Protein AF-A0AAV5AP48-F1 (afdb_monomer_lite)

pLDDT: mean 71.86, std 16.7, range [40.09, 98.5]

Sequence (161 aa):
MSNKSTYKGAPPKYLNDFSKALASEVRILLQEVGKLRDERSALQVEIAELMALKSKHGAGVIPKVVEEPPVIAPPPPEEPAGPSSAKPAWRTVNKKAIAHKKEPKSLPAPAPVPPPVPEVKQMPAWATWKPNPLLQPTPKAPAVPAPLPPPTPRPQGLFGE

Structure (mmCIF, N/CA/C/O backbone):
data_AF-A0AAV5AP48-F1
#
_entry.id   AF-A0AAV5AP48-F1
#
loop_
_atom_site.group_PDB
_atom_site.id
_atom_site.type_symbol
_atom_site.label_atom_id
_atom_site.label_alt_id
_atom_site.label_comp_id
_atom_site.label_asym_id
_atom_site.label_entity_id
_atom_site.label_seq_id
_atom_site.pdbx_PDB_ins_code
_atom_site.Cartn_x
_atom_site.Cartn_y
_atom_site.Cartn_z
_atom_site.occupancy
_atom_site.B_iso_or_equiv
_atom_site.auth_seq_id
_atom_site.auth_comp_id
_atom_site.auth_asym_id
_atom_site.auth_atom_id
_atom_site.pdbx_PDB_model_num
ATOM 1 N N . MET A 1 1 ? -21.873 -24.065 42.182 1.00 40.09 1 MET A N 1
ATOM 2 C CA . MET A 1 1 ? -22.108 -22.606 42.142 1.00 40.09 1 MET A CA 1
ATOM 3 C C . MET A 1 1 ? -21.855 -22.102 40.726 1.00 40.09 1 MET A C 1
ATOM 5 O O . MET A 1 1 ? -20.742 -22.240 40.241 1.00 40.09 1 MET A O 1
ATOM 9 N N . SER A 1 2 ? -22.879 -21.599 40.031 1.00 50.22 2 SER A N 1
ATOM 10 C CA . SER A 1 2 ? -22.757 -21.117 38.647 1.00 50.22 2 SER A CA 1
ATOM 11 C C . SER A 1 2 ? -22.471 -19.614 38.649 1.00 50.22 2 SER A C 1
ATOM 13 O O . SER A 1 2 ? -23.382 -18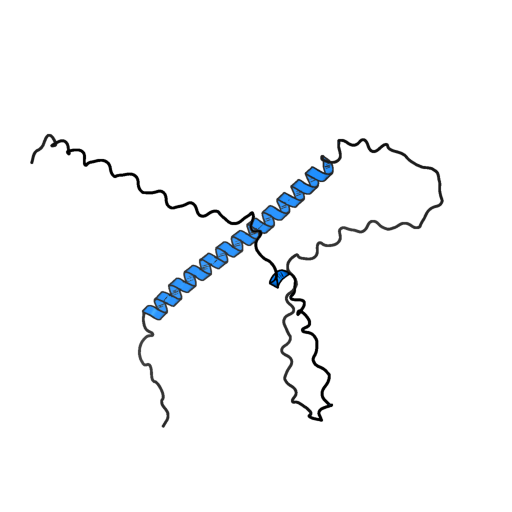.821 38.870 1.00 50.22 2 SER A O 1
ATOM 15 N N . ASN A 1 3 ? -21.222 -19.216 38.394 1.00 51.44 3 ASN A N 1
ATOM 16 C CA . ASN A 1 3 ? -20.845 -17.811 38.206 1.00 51.44 3 ASN A CA 1
ATOM 17 C C . ASN A 1 3 ? -21.335 -17.322 36.838 1.00 51.44 3 ASN A C 1
ATOM 19 O O . ASN A 1 3 ? -20.615 -17.344 35.841 1.00 51.44 3 ASN A O 1
ATOM 23 N N . LYS A 1 4 ? -22.600 -16.903 36.780 1.00 51.97 4 LYS A N 1
ATOM 24 C CA . LYS A 1 4 ? -23.170 -16.244 35.607 1.00 51.97 4 LYS A CA 1
ATOM 25 C C . LYS A 1 4 ? -22.834 -14.759 35.702 1.00 51.97 4 LYS A C 1
ATOM 27 O O . LYS A 1 4 ? -23.585 -13.983 36.289 1.00 51.97 4 LYS A O 1
ATOM 32 N N . SER A 1 5 ? -21.667 -14.388 35.172 1.00 55.03 5 SER A N 1
ATOM 33 C CA . SER A 1 5 ? -21.275 -12.985 35.033 1.00 55.03 5 SER A CA 1
ATOM 34 C C . SER A 1 5 ? -22.300 -12.274 34.151 1.00 55.03 5 SER A C 1
ATOM 36 O O . SER A 1 5 ? -22.338 -12.426 32.931 1.00 55.03 5 SER A O 1
ATOM 38 N N . THR A 1 6 ? -23.205 -11.564 34.814 1.00 58.88 6 THR A N 1
ATOM 39 C CA . THR A 1 6 ? -24.265 -10.770 34.211 1.00 58.88 6 THR A CA 1
ATOM 40 C C . THR A 1 6 ? -23.703 -9.368 34.025 1.00 58.88 6 THR A C 1
ATOM 42 O O . THR A 1 6 ? -23.949 -8.478 34.834 1.00 58.88 6 THR A O 1
ATOM 45 N N . TYR A 1 7 ? -22.905 -9.162 32.975 1.00 59.22 7 TYR A N 1
ATOM 46 C CA . TYR A 1 7 ? -22.537 -7.812 32.547 1.00 59.22 7 TYR A CA 1
ATOM 47 C C . TYR A 1 7 ? -23.779 -7.131 31.948 1.00 59.22 7 TYR A C 1
ATOM 49 O O . TYR A 1 7 ? -24.024 -7.180 30.747 1.00 59.22 7 TYR A O 1
ATOM 57 N N . LYS A 1 8 ? -24.598 -6.511 32.808 1.00 60.62 8 LYS A N 1
ATOM 58 C CA . LYS A 1 8 ? -25.661 -5.561 32.437 1.00 60.62 8 LYS A CA 1
ATOM 59 C C . LYS A 1 8 ? -25.102 -4.135 32.420 1.00 60.62 8 LYS A C 1
ATOM 61 O O . LYS A 1 8 ? -25.493 -3.290 33.215 1.00 60.62 8 LYS A O 1
ATOM 66 N N . GLY A 1 9 ? -24.158 -3.872 31.527 1.00 68.19 9 GLY A N 1
ATOM 67 C CA . GLY A 1 9 ? -23.618 -2.534 31.309 1.00 68.19 9 GLY A CA 1
ATOM 68 C C . GLY A 1 9 ? -23.159 -2.402 29.869 1.00 68.19 9 GLY A C 1
ATOM 69 O O . GLY A 1 9 ? -22.608 -3.355 29.320 1.00 68.19 9 GLY A O 1
ATOM 70 N N . ALA A 1 10 ? -23.423 -1.250 29.248 1.00 72.62 10 ALA A N 1
ATOM 71 C CA . ALA A 1 10 ? -22.925 -0.961 27.909 1.00 72.62 10 ALA A CA 1
ATOM 72 C C . ALA A 1 10 ? -21.406 -1.225 27.855 1.00 72.62 10 ALA A C 1
ATOM 74 O O . ALA A 1 10 ? -20.704 -0.864 28.807 1.00 72.62 10 ALA A O 1
ATOM 75 N N . PRO A 1 11 ? -20.895 -1.864 26.786 1.00 72.88 11 PRO A N 1
ATOM 76 C CA . PRO A 1 11 ? -19.479 -2.176 26.678 1.00 72.88 11 PRO A CA 1
ATOM 77 C C . PRO A 1 11 ? -18.644 -0.897 26.856 1.00 72.88 11 PRO A C 1
ATOM 79 O O . PRO A 1 11 ? -19.024 0.153 26.323 1.00 72.88 11 PRO A O 1
ATOM 82 N N . PRO A 1 12 ? -17.531 -0.959 27.611 1.00 83.88 12 PRO A N 1
ATOM 83 C CA . PRO A 1 12 ? -16.722 0.211 27.921 1.00 83.88 12 PRO A CA 1
ATOM 84 C C . PRO A 1 12 ? -16.370 1.027 26.670 1.00 83.88 12 PRO A C 1
ATOM 86 O O . PRO A 1 12 ? -15.912 0.472 25.671 1.00 83.88 12 PRO A O 1
ATOM 89 N N . LYS A 1 13 ? -16.574 2.352 26.717 1.00 84.06 13 LYS A N 1
ATOM 90 C CA . LYS A 1 13 ? -16.416 3.253 25.557 1.00 84.06 13 LYS A CA 1
ATOM 91 C C . LYS A 1 13 ? -15.065 3.104 24.841 1.00 84.06 13 LYS A C 1
ATOM 93 O O . LYS A 1 13 ? -15.044 3.052 23.617 1.00 84.06 13 LYS A O 1
ATOM 98 N N . TYR A 1 14 ? -13.975 2.922 25.591 1.00 88.38 14 TYR A N 1
ATOM 99 C CA . TYR A 1 14 ? -12.629 2.751 25.032 1.00 88.38 14 TYR A CA 1
ATOM 100 C C . TYR A 1 14 ? -12.497 1.525 24.114 1.00 88.38 14 TYR A C 1
ATOM 102 O O . TYR A 1 14 ? -11.741 1.577 23.150 1.00 88.38 14 TYR A O 1
ATOM 110 N N . LEU A 1 15 ? -13.246 0.440 24.361 1.00 90.88 15 LEU A N 1
ATOM 111 C CA . LEU A 1 15 ? -13.252 -0.720 23.463 1.00 90.88 15 LEU A CA 1
ATOM 112 C C . LEU A 1 15 ? -13.885 -0.359 22.123 1.00 90.88 15 LEU A C 1
ATOM 114 O O . LEU A 1 15 ? -13.368 -0.754 21.082 1.00 90.88 15 LEU A O 1
ATOM 118 N N . ASN A 1 16 ? -14.969 0.418 22.132 1.00 90.88 16 ASN A N 1
ATOM 119 C CA . ASN A 1 16 ? -15.603 0.877 20.898 1.00 90.88 16 ASN A CA 1
ATOM 120 C C . ASN A 1 16 ? -14.705 1.849 20.124 1.00 90.88 16 ASN A C 1
ATOM 122 O O . ASN A 1 16 ? -14.621 1.742 18.904 1.00 90.88 16 ASN A O 1
ATOM 126 N N . ASP A 1 17 ? -14.013 2.758 20.806 1.00 92.94 17 ASP A N 1
ATOM 127 C CA . ASP A 1 17 ? -13.144 3.740 20.148 1.00 92.94 17 ASP A CA 1
ATOM 128 C C . ASP A 1 17 ? -11.862 3.098 19.600 1.00 92.94 17 ASP A C 1
ATOM 130 O O . ASP A 1 17 ? -11.483 3.371 18.462 1.00 92.94 17 ASP A O 1
ATOM 134 N N . PHE A 1 18 ? -11.264 2.152 20.333 1.00 95.19 18 PHE A N 1
ATOM 135 C CA . PHE A 1 18 ? -10.161 1.329 19.827 1.00 95.19 18 PHE A CA 1
ATOM 136 C C . PHE A 1 18 ? -10.584 0.503 18.609 1.00 95.19 18 PHE A C 1
ATOM 138 O O . PHE A 1 18 ? -9.890 0.491 17.597 1.00 95.19 18 PHE A O 1
ATOM 145 N N . SER A 1 19 ? -11.757 -0.140 18.669 1.00 94.88 19 SER A N 1
ATOM 146 C CA . SER A 1 19 ? -12.288 -0.923 17.544 1.00 94.88 19 SER A CA 1
ATOM 147 C C . SER A 1 19 ? -12.497 -0.059 16.298 1.00 94.88 19 SER A C 1
ATOM 149 O O . SER A 1 19 ? -12.224 -0.504 15.186 1.00 94.88 19 SER A O 1
ATOM 151 N N . LYS A 1 20 ? -12.956 1.188 16.470 1.00 95.62 20 LYS A N 1
ATOM 152 C CA . LYS A 1 20 ? -13.140 2.150 15.374 1.00 95.62 20 LYS A CA 1
ATOM 153 C C . LYS A 1 20 ? -11.812 2.643 14.798 1.00 95.62 20 LYS A C 1
ATOM 155 O O . LYS A 1 20 ? -11.694 2.709 13.577 1.00 95.62 20 LYS A O 1
ATOM 160 N N . ALA A 1 21 ? -10.833 2.966 15.645 1.00 97.00 21 ALA A N 1
ATOM 1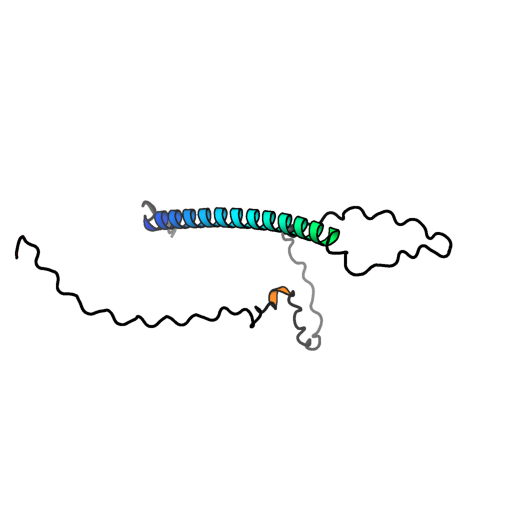61 C CA . ALA A 1 21 ? -9.497 3.375 15.209 1.00 97.00 21 ALA A CA 1
ATOM 162 C C . ALA A 1 21 ? -8.791 2.241 14.452 1.00 97.00 21 ALA A C 1
ATOM 164 O O . ALA A 1 21 ? -8.330 2.434 13.333 1.00 97.00 21 ALA A O 1
ATOM 165 N N . LEU A 1 22 ? -8.826 1.021 14.994 1.00 98.06 22 LEU A N 1
ATOM 166 C CA . LEU A 1 22 ? -8.266 -0.154 14.333 1.00 98.06 22 LEU A CA 1
ATOM 167 C C . LEU A 1 22 ? -8.950 -0.430 12.988 1.00 98.06 22 LEU A C 1
ATOM 169 O O . LEU A 1 22 ? -8.286 -0.728 11.999 1.00 98.06 22 LEU A O 1
ATOM 173 N N . ALA A 1 23 ? -10.279 -0.313 12.923 1.00 97.38 23 ALA A N 1
ATOM 174 C CA . ALA A 1 23 ? -11.004 -0.486 11.670 1.00 97.38 23 ALA A CA 1
ATOM 175 C C . ALA A 1 23 ? -10.611 0.563 10.613 1.00 97.38 23 ALA A C 1
ATOM 177 O O . ALA A 1 23 ? -10.570 0.230 9.426 1.00 97.38 23 ALA A O 1
ATOM 178 N N . SER A 1 24 ? -10.313 1.806 11.015 1.00 97.38 24 SER A N 1
ATOM 179 C CA . SER A 1 24 ? -9.857 2.844 10.083 1.00 97.38 24 SER A CA 1
ATOM 180 C C . SER A 1 24 ? -8.447 2.552 9.565 1.00 97.38 24 SER A C 1
ATOM 182 O O . SER A 1 24 ? -8.230 2.604 8.357 1.00 97.38 24 SER A O 1
ATOM 184 N N . GLU A 1 25 ? -7.525 2.143 10.436 1.00 97.31 25 GLU A N 1
ATOM 185 C CA . GLU A 1 25 ? -6.162 1.775 10.049 1.00 97.31 25 GLU A CA 1
ATOM 186 C C . GLU A 1 25 ? -6.143 0.564 9.117 1.00 97.31 25 GLU A C 1
ATOM 188 O O . GLU A 1 25 ? -5.512 0.602 8.064 1.00 97.31 25 GLU A O 1
ATOM 193 N N . VAL A 1 26 ? -6.898 -0.492 9.442 1.00 98.31 26 VAL A N 1
ATOM 194 C CA . VAL A 1 26 ? -7.018 -1.674 8.575 1.00 98.31 26 VAL A CA 1
ATOM 195 C C . VAL A 1 26 ? -7.586 -1.288 7.210 1.00 98.31 26 VAL A C 1
ATOM 197 O O . VAL A 1 26 ? -7.138 -1.803 6.186 1.00 98.31 26 VAL A O 1
ATOM 200 N N . ARG A 1 27 ? -8.549 -0.360 7.165 1.00 97.81 27 ARG A N 1
ATOM 201 C CA . ARG A 1 27 ? -9.094 0.147 5.903 1.00 97.81 27 ARG A CA 1
ATOM 202 C C . ARG A 1 27 ? -8.030 0.872 5.081 1.00 97.81 27 ARG A C 1
ATOM 204 O O . ARG A 1 27 ? -7.924 0.587 3.890 1.00 97.81 27 ARG A O 1
ATOM 211 N N . ILE A 1 28 ? -7.263 1.770 5.702 1.00 98.19 28 ILE A N 1
ATOM 212 C CA . ILE A 1 28 ? -6.168 2.495 5.040 1.00 98.19 28 ILE A CA 1
ATOM 213 C C . ILE A 1 28 ? -5.137 1.496 4.517 1.00 98.19 28 ILE A C 1
ATOM 215 O O . ILE A 1 28 ? -4.807 1.526 3.336 1.00 98.19 28 ILE A O 1
ATOM 219 N N . LEU A 1 29 ? -4.719 0.535 5.341 1.00 98.50 29 LEU A N 1
ATOM 220 C CA . LEU A 1 29 ? -3.748 -0.481 4.948 1.00 98.50 29 LEU A CA 1
ATOM 221 C C . LEU A 1 29 ? -4.232 -1.303 3.746 1.00 98.50 29 LEU A C 1
ATOM 223 O O . LEU A 1 29 ? -3.465 -1.565 2.827 1.00 98.50 29 LEU A O 1
ATOM 227 N N . LEU A 1 30 ? -5.508 -1.693 3.706 1.00 98.25 30 LEU A N 1
ATOM 228 C CA . LEU A 1 30 ? -6.065 -2.414 2.558 1.00 98.25 30 LEU A CA 1
ATOM 229 C C . LEU A 1 30 ? -6.098 -1.557 1.287 1.00 98.25 30 LEU A C 1
ATOM 231 O O . LEU A 1 30 ? -5.857 -2.083 0.200 1.00 98.25 30 LEU A O 1
ATOM 235 N N . GLN A 1 31 ? -6.372 -0.257 1.408 1.00 98.31 31 GLN A N 1
ATOM 236 C CA . GLN A 1 31 ? -6.301 0.676 0.281 1.00 98.31 31 GLN A CA 1
ATOM 237 C C . GLN A 1 31 ? -4.863 0.835 -0.219 1.00 98.31 31 GLN A C 1
ATOM 239 O O . GLN A 1 31 ? -4.626 0.752 -1.422 1.00 98.31 31 GLN A O 1
ATOM 244 N N . GLU A 1 32 ? -3.901 1.003 0.689 1.00 98.12 32 GLU A N 1
ATOM 245 C CA . GLU A 1 32 ? -2.481 1.125 0.357 1.00 98.12 32 GLU A CA 1
ATOM 246 C C . GLU A 1 32 ? -1.927 -0.157 -0.271 1.00 98.12 32 GLU A C 1
ATOM 248 O O . GLU A 1 32 ? -1.243 -0.096 -1.288 1.00 98.12 32 GLU A O 1
ATOM 253 N N . VAL A 1 33 ? -2.273 -1.330 0.265 1.00 97.88 33 VAL A N 1
ATOM 254 C CA . VAL A 1 33 ? -1.890 -2.625 -0.319 1.00 97.88 33 VAL A CA 1
ATOM 255 C C . VAL A 1 33 ? -2.527 -2.817 -1.697 1.00 97.88 33 VAL A C 1
ATOM 257 O O . VAL A 1 33 ? -1.866 -3.321 -2.606 1.00 97.88 33 VAL A O 1
ATOM 260 N N . GLY A 1 34 ? -3.787 -2.405 -1.873 1.00 97.69 34 GLY A N 1
ATOM 261 C CA . GLY A 1 34 ? -4.448 -2.377 -3.179 1.00 97.69 34 GLY A CA 1
ATOM 262 C C . GLY A 1 34 ? -3.671 -1.520 -4.179 1.00 97.69 34 GLY A C 1
ATOM 263 O O . GLY A 1 34 ? -3.247 -2.019 -5.218 1.00 97.69 34 GLY A O 1
ATOM 264 N N . LYS A 1 35 ? -3.372 -0.274 -3.801 1.00 98.00 35 LYS A N 1
ATOM 265 C CA . LYS A 1 35 ? -2.580 0.664 -4.603 1.00 98.00 35 LYS A CA 1
ATOM 266 C C . LYS A 1 35 ? -1.197 0.106 -4.958 1.00 98.00 35 LYS A C 1
ATOM 268 O O . LYS A 1 35 ? -0.824 0.112 -6.125 1.00 98.00 35 LYS A O 1
ATOM 273 N N . LEU A 1 36 ? -0.460 -0.443 -3.990 1.00 98.38 36 LEU A N 1
ATOM 274 C CA . LEU A 1 36 ? 0.861 -1.041 -4.226 1.00 98.38 36 LEU A CA 1
ATOM 275 C C . LEU A 1 36 ? 0.802 -2.230 -5.190 1.00 98.38 36 LEU A C 1
ATOM 277 O O . LEU A 1 36 ? 1.739 -2.456 -5.956 1.00 98.38 36 LEU A O 1
ATOM 281 N N . ARG A 1 37 ? -0.281 -3.012 -5.171 1.00 97.69 37 ARG A N 1
ATOM 282 C CA . ARG A 1 37 ? -0.474 -4.114 -6.120 1.00 97.69 37 ARG A CA 1
ATOM 283 C C . ARG A 1 37 ? -0.696 -3.595 -7.538 1.00 97.69 37 ARG A C 1
ATOM 285 O O . ARG A 1 37 ? -0.153 -4.186 -8.477 1.00 97.69 37 ARG A O 1
ATOM 292 N N . ASP A 1 38 ? -1.482 -2.538 -7.682 1.00 97.19 38 ASP A N 1
ATOM 293 C CA . ASP A 1 38 ? -1.779 -1.934 -8.977 1.00 97.19 38 ASP A CA 1
ATOM 294 C C . ASP A 1 38 ? -0.526 -1.266 -9.552 1.00 97.19 38 ASP A C 1
ATOM 296 O O . ASP A 1 38 ? -0.143 -1.572 -10.679 1.00 97.19 38 ASP A O 1
ATOM 300 N N . GLU A 1 39 ? 0.205 -0.490 -8.746 1.00 97.62 39 GLU A N 1
ATOM 301 C CA . GLU A 1 39 ? 1.500 0.100 -9.120 1.00 97.62 39 GLU A CA 1
ATOM 302 C C . GLU A 1 39 ? 2.532 -0.971 -9.481 1.00 97.62 39 GLU A C 1
ATOM 304 O O . GLU A 1 39 ? 3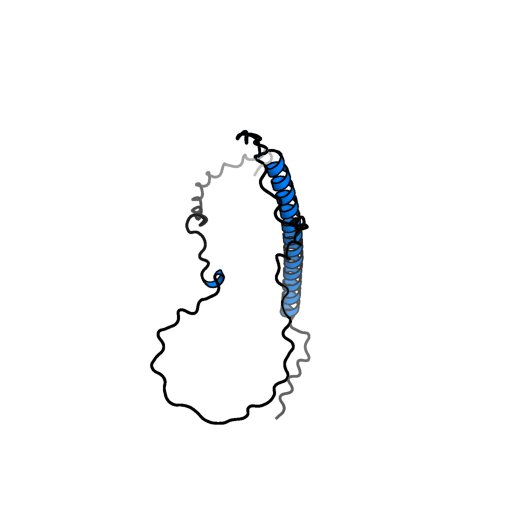.192 -0.884 -10.515 1.00 97.62 39 GLU A O 1
ATOM 309 N N . ARG A 1 40 ? 2.631 -2.047 -8.689 1.00 97.12 40 ARG A N 1
ATOM 310 C CA . ARG A 1 40 ? 3.486 -3.195 -9.020 1.00 97.12 40 ARG A CA 1
ATOM 311 C C . ARG A 1 40 ? 3.105 -3.806 -10.366 1.00 97.12 40 ARG A C 1
ATOM 313 O O . ARG A 1 40 ? 3.992 -4.225 -11.101 1.00 97.12 40 ARG A O 1
ATOM 320 N N . SER A 1 41 ? 1.812 -3.919 -10.669 1.00 95.06 41 SER A N 1
ATOM 321 C CA . SER A 1 41 ? 1.343 -4.493 -11.935 1.00 95.06 41 SER A CA 1
ATOM 322 C C . SER A 1 41 ? 1.635 -3.553 -13.107 1.00 95.06 41 SER A C 1
ATOM 324 O O . SER A 1 41 ? 2.127 -4.019 -14.130 1.00 95.06 41 SER A O 1
ATOM 326 N N . ALA A 1 42 ? 1.433 -2.246 -12.932 1.00 97.06 42 ALA A N 1
ATOM 327 C CA . ALA A 1 42 ? 1.772 -1.224 -13.918 1.00 97.06 42 ALA A CA 1
ATOM 328 C C . ALA A 1 42 ? 3.276 -1.219 -14.244 1.00 97.06 42 ALA A C 1
ATOM 330 O O . ALA A 1 42 ? 3.652 -1.317 -15.408 1.00 97.06 42 ALA A O 1
ATOM 331 N N . LEU A 1 43 ? 4.140 -1.231 -13.223 1.00 98.19 43 LEU A N 1
ATOM 332 C CA . LEU A 1 43 ? 5.594 -1.269 -13.412 1.00 98.19 43 LEU A CA 1
ATOM 333 C C . LEU A 1 43 ? 6.065 -2.535 -14.134 1.00 98.19 43 LEU A C 1
ATOM 335 O O . LEU A 1 43 ? 7.010 -2.492 -14.911 1.00 98.19 43 LEU A O 1
ATOM 339 N N . GLN A 1 44 ? 5.427 -3.683 -13.897 1.00 97.38 44 GLN A N 1
ATOM 340 C CA . GLN A 1 44 ? 5.769 -4.914 -14.618 1.00 97.38 44 GLN A CA 1
ATOM 341 C C . GLN A 1 44 ? 5.426 -4.821 -16.109 1.00 97.38 44 GLN A C 1
ATOM 343 O O . GLN A 1 44 ? 6.191 -5.323 -16.931 1.00 97.38 44 GLN A O 1
ATOM 348 N N . VAL A 1 45 ? 4.309 -4.173 -16.456 1.00 97.62 45 VAL A N 1
ATOM 349 C CA . VAL A 1 45 ? 3.937 -3.907 -17.854 1.00 97.62 45 VAL A CA 1
ATOM 350 C C . VAL A 1 45 ? 4.954 -2.971 -18.500 1.00 97.62 45 VAL A C 1
ATOM 352 O O . VAL A 1 45 ? 5.506 -3.311 -19.542 1.00 97.62 45 VAL A O 1
ATOM 355 N N . GLU A 1 46 ? 5.297 -1.866 -17.840 1.00 97.62 46 GLU A N 1
ATOM 356 C CA . GLU A 1 46 ? 6.293 -0.912 -18.340 1.00 97.62 46 GLU A CA 1
ATOM 357 C C . GLU A 1 46 ? 7.672 -1.567 -18.534 1.00 97.62 46 GLU A C 1
ATOM 359 O O . GLU A 1 46 ? 8.305 -1.405 -19.575 1.00 97.62 46 GLU A O 1
ATOM 364 N N . ILE A 1 47 ? 8.129 -2.390 -17.581 1.00 96.25 47 ILE A N 1
ATOM 365 C CA . ILE A 1 47 ? 9.375 -3.160 -17.724 1.00 96.25 47 ILE A CA 1
ATOM 366 C C . ILE A 1 47 ? 9.300 -4.103 -18.927 1.00 96.25 47 ILE A C 1
ATOM 368 O O . ILE A 1 47 ? 10.278 -4.220 -19.665 1.00 96.25 47 ILE A O 1
ATOM 372 N N . ALA A 1 48 ? 8.176 -4.790 -19.137 1.00 95.69 48 ALA A N 1
ATOM 373 C CA . ALA A 1 48 ? 8.013 -5.687 -20.277 1.00 95.69 48 ALA A CA 1
ATOM 374 C C . ALA A 1 48 ? 8.075 -4.922 -21.609 1.00 95.69 48 ALA A C 1
ATOM 376 O O . ALA A 1 48 ? 8.754 -5.366 -22.537 1.00 95.69 48 ALA A O 1
ATOM 377 N N . GLU A 1 49 ? 7.443 -3.752 -21.684 1.00 94.19 49 GLU A N 1
ATOM 378 C CA . GLU A 1 49 ? 7.511 -2.859 -22.843 1.00 94.19 49 GLU A CA 1
ATOM 379 C C . GLU A 1 49 ? 8.942 -2.362 -23.090 1.00 94.19 49 GLU A C 1
ATOM 381 O O . GLU A 1 49 ? 9.448 -2.463 -24.210 1.00 94.19 49 GLU A O 1
ATOM 386 N N . LEU A 1 50 ? 9.648 -1.923 -22.043 1.00 95.69 50 LEU A N 1
ATOM 387 C CA . LEU A 1 50 ? 11.047 -1.499 -22.130 1.00 95.69 50 LEU A CA 1
ATOM 388 C C . LEU A 1 50 ? 11.973 -2.640 -22.554 1.00 95.69 50 LEU A C 1
ATOM 390 O O . LEU A 1 50 ? 12.852 -2.440 -23.390 1.00 95.69 50 LEU A O 1
ATOM 394 N N . MET A 1 51 ? 11.781 -3.849 -22.026 1.00 92.81 51 MET A N 1
ATOM 395 C CA . MET A 1 51 ? 12.549 -5.028 -22.431 1.00 92.81 51 MET A CA 1
ATOM 396 C C . MET A 1 51 ? 12.263 -5.411 -23.886 1.00 92.81 51 MET A C 1
ATOM 398 O O . MET A 1 51 ? 13.191 -5.775 -24.611 1.00 92.81 51 MET A O 1
ATOM 402 N N . ALA A 1 52 ? 11.020 -5.264 -24.353 1.00 90.31 52 ALA A N 1
ATOM 403 C CA . ALA A 1 52 ? 10.665 -5.470 -25.752 1.00 90.31 52 ALA A CA 1
ATOM 404 C C . ALA A 1 52 ? 11.332 -4.424 -26.663 1.00 90.31 52 ALA A C 1
ATOM 406 O O . ALA A 1 52 ? 11.957 -4.795 -27.658 1.00 90.31 52 ALA A O 1
ATOM 407 N N . LEU A 1 53 ? 11.287 -3.136 -26.310 1.00 91.06 53 LEU A N 1
ATOM 408 C CA . LEU A 1 53 ? 11.971 -2.068 -27.050 1.00 91.06 53 LEU A CA 1
ATOM 409 C C . LEU A 1 53 ? 13.492 -2.258 -27.054 1.00 91.06 53 LEU A C 1
ATOM 411 O O . LEU A 1 53 ? 14.119 -2.143 -28.110 1.00 91.06 53 LEU A O 1
ATOM 415 N N . LYS A 1 54 ? 14.069 -2.621 -25.902 1.00 87.94 54 LYS A N 1
ATOM 416 C CA . LYS A 1 54 ? 15.494 -2.928 -25.741 1.00 87.94 54 LYS A CA 1
ATOM 417 C C . LYS A 1 54 ? 15.906 -4.142 -26.567 1.00 87.94 54 LYS A C 1
ATOM 419 O O . LYS A 1 54 ? 16.989 -4.129 -27.132 1.00 87.94 54 LYS A O 1
ATOM 424 N N . SER A 1 55 ? 15.074 -5.174 -26.679 1.00 84.69 55 SER A N 1
ATOM 425 C CA . SER A 1 55 ? 15.390 -6.335 -27.524 1.00 84.69 55 SER A CA 1
ATOM 426 C C . SER A 1 55 ? 15.389 -5.990 -29.018 1.00 84.69 55 SER A C 1
ATOM 428 O O . SER A 1 55 ? 16.255 -6.458 -29.749 1.00 84.69 55 SER A O 1
ATOM 430 N N . LYS A 1 56 ? 14.477 -5.112 -29.457 1.00 79.62 56 LYS A N 1
ATOM 431 C CA . LYS A 1 56 ? 14.366 -4.672 -30.856 1.00 79.62 56 LYS A CA 1
ATOM 432 C C . LYS A 1 56 ? 15.497 -3.734 -31.287 1.00 79.62 56 LYS A C 1
ATOM 434 O O . LYS A 1 56 ? 15.888 -3.771 -32.444 1.00 79.62 56 LYS A O 1
ATOM 439 N N . HIS A 1 57 ? 16.019 -2.912 -30.372 1.00 75.75 57 HIS A N 1
ATOM 440 C CA . HIS A 1 57 ? 17.002 -1.864 -30.695 1.00 75.75 57 HIS A CA 1
ATOM 441 C C . HIS A 1 57 ? 18.386 -2.069 -30.060 1.00 75.75 57 HIS A C 1
ATOM 443 O O . HIS A 1 57 ? 19.343 -1.409 -30.445 1.00 75.75 57 HIS A O 1
ATOM 449 N N . GLY A 1 58 ? 18.524 -2.972 -29.087 1.00 59.88 58 GLY A N 1
ATOM 450 C CA . GLY A 1 58 ? 19.804 -3.310 -28.456 1.00 59.88 58 GLY A CA 1
ATOM 451 C C . GLY A 1 58 ? 20.626 -4.328 -29.250 1.00 59.88 58 GLY A C 1
ATOM 452 O O . GLY A 1 58 ? 21.820 -4.483 -29.001 1.00 59.88 58 GLY A O 1
ATOM 453 N N . ALA A 1 59 ? 20.011 -5.005 -30.224 1.00 58.41 59 ALA A N 1
ATOM 454 C CA . ALA A 1 59 ? 20.700 -5.862 -31.180 1.00 58.41 59 ALA A CA 1
ATOM 455 C C . ALA A 1 59 ? 21.286 -5.004 -32.312 1.00 58.41 59 ALA A C 1
ATOM 457 O O . ALA A 1 59 ? 20.753 -4.968 -33.416 1.00 58.41 59 ALA A O 1
ATOM 458 N N . GLY A 1 60 ? 22.356 -4.260 -32.020 1.00 53.88 60 GLY A N 1
ATOM 459 C CA . GLY A 1 60 ? 22.882 -3.307 -32.993 1.00 53.88 60 GLY A CA 1
ATOM 460 C C . GLY A 1 60 ? 24.265 -2.718 -32.741 1.00 53.88 60 GLY A C 1
ATOM 461 O O . GLY A 1 60 ? 24.448 -1.576 -33.123 1.00 53.88 60 GLY A O 1
ATOM 462 N N . VAL A 1 61 ? 25.229 -3.453 -32.157 1.00 52.72 61 VAL A N 1
ATOM 463 C CA . VAL A 1 61 ? 26.672 -3.310 -32.496 1.00 52.72 61 VAL A CA 1
ATOM 464 C C . VAL A 1 61 ? 27.426 -4.641 -32.303 1.00 52.72 61 VAL A C 1
ATOM 466 O O . VAL A 1 61 ? 28.440 -4.713 -31.622 1.00 52.72 61 VAL A O 1
ATOM 469 N N . ILE A 1 62 ? 26.934 -5.727 -32.897 1.00 49.06 62 ILE A N 1
ATOM 470 C CA . ILE A 1 62 ? 27.818 -6.750 -33.476 1.00 49.06 62 ILE A CA 1
ATOM 471 C C . ILE A 1 62 ? 27.152 -7.127 -34.799 1.00 49.06 62 ILE A C 1
ATOM 473 O O . ILE A 1 62 ? 26.036 -7.651 -34.760 1.00 49.06 62 ILE A O 1
ATOM 477 N N . PRO A 1 63 ? 27.763 -6.842 -35.963 1.00 45.03 63 PRO A N 1
ATOM 478 C CA . PRO A 1 63 ? 27.268 -7.373 -37.218 1.00 45.03 63 PRO A CA 1
ATOM 479 C C . PRO A 1 63 ? 27.460 -8.888 -37.156 1.00 45.03 63 PRO A C 1
ATOM 481 O O . PRO A 1 63 ? 28.557 -9.404 -37.364 1.00 45.03 63 PRO A O 1
ATOM 484 N N . LYS A 1 64 ? 26.403 -9.617 -36.791 1.00 47.91 64 LYS A N 1
ATOM 485 C CA . LYS A 1 64 ? 26.370 -11.060 -36.978 1.00 47.91 64 LYS A CA 1
ATOM 486 C C . LYS A 1 64 ? 26.279 -11.272 -38.481 1.00 47.91 64 LYS A C 1
ATOM 488 O O . LYS A 1 64 ? 25.219 -11.095 -39.071 1.00 47.91 64 LYS A O 1
ATOM 493 N N . VAL A 1 65 ? 27.444 -11.540 -39.068 1.00 45.03 65 VAL A N 1
ATOM 494 C CA . VAL A 1 65 ? 27.621 -12.055 -40.421 1.00 45.03 65 VAL A CA 1
ATOM 495 C C . VAL A 1 65 ? 26.508 -13.063 -40.686 1.00 45.03 65 VAL A C 1
ATOM 497 O O . VAL A 1 65 ? 26.354 -14.050 -39.965 1.00 45.03 65 VAL A O 1
ATOM 500 N N . VAL A 1 66 ? 25.687 -12.728 -41.675 1.00 54.00 66 VAL A N 1
ATOM 501 C CA . VAL A 1 66 ? 24.769 -13.651 -42.324 1.00 54.00 66 VAL A CA 1
ATOM 502 C C . VAL A 1 66 ? 25.651 -14.698 -42.993 1.00 54.00 66 VAL A C 1
ATOM 504 O O . VAL A 1 66 ? 26.295 -14.405 -43.994 1.00 54.00 66 VAL A O 1
ATOM 507 N N . GLU A 1 67 ? 25.726 -15.888 -42.411 1.00 49.66 67 GLU A N 1
ATOM 508 C CA . GLU A 1 67 ? 26.284 -17.066 -43.070 1.00 49.66 67 GLU A CA 1
ATOM 509 C C . GLU A 1 67 ? 25.163 -18.106 -43.161 1.00 49.66 67 GLU A C 1
ATOM 511 O O . GLU A 1 67 ? 24.866 -18.838 -42.218 1.00 49.66 67 GLU A O 1
ATOM 516 N N . GLU A 1 68 ? 24.463 -18.067 -44.292 1.00 45.03 68 GLU A N 1
ATOM 517 C CA . GLU A 1 68 ? 23.651 -19.167 -44.821 1.00 45.03 68 GLU A CA 1
ATOM 518 C C . GLU A 1 68 ? 24.588 -20.123 -45.617 1.00 45.03 68 GLU A C 1
ATOM 520 O O . GLU A 1 68 ? 25.686 -19.716 -45.993 1.00 45.03 68 GLU A O 1
ATOM 525 N N . PRO A 1 69 ? 24.219 -21.385 -45.903 1.00 47.16 69 PRO A N 1
ATOM 526 C CA . PRO A 1 69 ? 24.682 -22.587 -45.195 1.00 47.16 69 PRO A CA 1
ATOM 527 C C . PRO A 1 69 ? 25.425 -23.603 -46.106 1.00 47.16 69 PRO A C 1
ATOM 529 O O . PRO A 1 69 ? 25.249 -23.576 -47.324 1.00 47.16 69 PRO A O 1
ATOM 532 N N . PRO A 1 70 ? 26.145 -24.615 -45.572 1.00 47.19 70 PRO A N 1
ATOM 533 C CA . PRO A 1 70 ? 26.331 -25.875 -46.285 1.00 47.19 70 PRO A CA 1
ATOM 534 C C . PRO A 1 70 ? 25.198 -26.858 -45.945 1.00 47.19 70 PRO A C 1
ATOM 536 O O . PRO A 1 70 ? 24.906 -27.148 -44.786 1.00 47.19 70 PRO A O 1
ATOM 539 N N . VAL A 1 71 ? 24.562 -27.369 -46.996 1.00 52.78 71 VAL A N 1
ATOM 540 C CA . VAL A 1 71 ? 23.503 -28.386 -46.995 1.00 52.78 71 VAL A CA 1
ATOM 541 C C . VAL A 1 71 ? 23.936 -29.637 -46.216 1.00 52.78 71 VAL A C 1
ATOM 543 O O . VAL A 1 71 ? 24.762 -30.413 -46.690 1.00 52.78 71 VAL A O 1
ATOM 546 N N . ILE A 1 72 ? 23.338 -29.867 -45.047 1.00 55.97 72 ILE A N 1
ATOM 547 C CA . ILE A 1 72 ? 23.320 -31.163 -44.354 1.00 55.97 72 ILE A CA 1
ATOM 548 C C . ILE A 1 72 ? 21.850 -31.460 -44.016 1.00 55.97 72 ILE A C 1
ATOM 550 O O . ILE A 1 72 ? 21.118 -30.574 -43.586 1.00 55.97 72 ILE A O 1
ATOM 554 N N . ALA A 1 73 ? 21.422 -32.689 -44.317 1.00 54.22 73 ALA A N 1
ATOM 555 C CA . ALA A 1 73 ? 20.049 -33.209 -44.329 1.00 54.22 73 ALA A CA 1
ATOM 556 C C . ALA A 1 73 ? 19.141 -32.779 -43.144 1.00 54.22 73 ALA A C 1
ATOM 558 O O . ALA A 1 73 ? 19.638 -32.589 -42.035 1.00 54.22 73 ALA A O 1
ATOM 559 N N . PRO A 1 74 ? 17.808 -32.673 -43.347 1.00 51.34 74 PRO A N 1
ATOM 560 C CA . PRO A 1 74 ? 16.893 -32.071 -42.376 1.00 51.34 74 PRO A CA 1
ATOM 561 C C . PRO A 1 74 ? 16.714 -32.938 -41.113 1.00 51.34 74 PRO A C 1
ATOM 563 O O . PRO A 1 74 ? 16.243 -34.073 -41.224 1.00 51.34 74 PRO A O 1
ATOM 566 N N . PRO A 1 75 ? 17.008 -32.427 -39.903 1.00 63.16 75 PRO A N 1
ATOM 567 C CA . PRO A 1 75 ? 16.393 -32.931 -38.680 1.00 63.16 75 PRO A CA 1
ATOM 568 C C . PRO A 1 75 ? 14.916 -32.472 -38.605 1.00 63.16 75 PRO A C 1
ATOM 570 O O . PRO A 1 75 ? 14.582 -31.406 -39.128 1.00 63.16 75 PRO A O 1
ATOM 573 N N . PRO A 1 76 ? 14.011 -33.277 -38.016 1.00 64.69 76 PRO A N 1
ATOM 574 C CA . PRO A 1 76 ? 12.566 -33.033 -38.018 1.00 64.69 76 PRO A CA 1
ATOM 575 C C . PRO A 1 76 ? 12.171 -31.679 -37.386 1.00 64.69 76 PRO A C 1
ATOM 577 O O . PRO A 1 76 ? 12.874 -31.203 -36.495 1.00 64.69 76 PRO A O 1
ATOM 580 N N . PRO A 1 77 ? 11.055 -31.055 -37.820 1.00 59.38 77 PRO A N 1
ATOM 581 C CA . PRO A 1 77 ? 10.674 -29.701 -37.416 1.00 59.38 77 PRO A CA 1
ATOM 582 C C . PRO A 1 77 ? 10.308 -29.644 -35.928 1.00 59.38 77 PRO A C 1
ATOM 584 O O . PRO A 1 77 ? 9.313 -30.237 -35.514 1.00 59.38 77 PRO A O 1
ATOM 587 N N . GLU A 1 78 ? 11.070 -28.900 -35.127 1.00 61.94 78 GLU A N 1
ATOM 588 C CA . GLU A 1 78 ? 10.596 -28.457 -33.816 1.00 61.94 78 GLU A CA 1
ATOM 589 C C . GLU A 1 78 ? 9.646 -27.273 -34.026 1.00 61.94 78 GLU A C 1
ATOM 591 O O . GLU A 1 78 ? 10.034 -26.192 -34.472 1.00 61.94 78 GLU A O 1
ATOM 596 N N . GLU A 1 79 ? 8.366 -27.521 -33.756 1.00 59.00 79 GLU A N 1
ATOM 597 C CA . GLU A 1 79 ? 7.296 -26.529 -33.732 1.00 59.00 79 GLU A CA 1
ATOM 598 C C . GLU A 1 79 ? 7.692 -25.318 -32.864 1.00 59.00 79 GLU A C 1
ATOM 600 O O . GLU A 1 79 ? 8.304 -25.492 -31.804 1.00 59.00 79 GLU A O 1
ATOM 605 N N . PRO A 1 80 ? 7.337 -24.078 -33.254 1.00 52.00 80 PRO A N 1
ATOM 606 C CA . PRO A 1 80 ? 7.608 -22.914 -32.427 1.00 52.00 80 PRO A CA 1
ATOM 607 C C . PRO A 1 80 ? 6.861 -23.079 -31.106 1.00 52.00 80 PRO A C 1
ATOM 609 O O . PRO A 1 80 ? 5.630 -23.037 -31.066 1.00 52.00 80 PRO A O 1
ATOM 612 N N . ALA A 1 81 ? 7.614 -23.262 -30.020 1.00 56.16 81 ALA A N 1
ATOM 613 C CA . ALA A 1 81 ? 7.084 -23.209 -28.671 1.00 56.16 81 ALA A CA 1
ATOM 614 C C . ALA A 1 81 ? 6.303 -21.895 -28.524 1.00 56.16 81 ALA A C 1
ATOM 616 O O . ALA A 1 81 ? 6.884 -20.809 -28.450 1.00 56.16 81 ALA A O 1
ATOM 617 N N . GLY A 1 82 ? 4.971 -22.001 -28.541 1.00 56.97 82 GLY A N 1
ATOM 618 C CA . GLY A 1 82 ? 4.070 -20.884 -28.294 1.00 56.97 82 GLY A CA 1
ATOM 619 C C . GLY A 1 82 ? 4.442 -20.187 -26.983 1.00 56.97 82 GLY A C 1
ATOM 620 O O . GLY A 1 82 ? 5.133 -20.783 -26.150 1.00 56.97 82 GLY A O 1
ATOM 621 N N . PRO A 1 83 ? 4.011 -18.930 -26.770 1.00 56.69 83 PRO A N 1
ATOM 622 C CA . PRO A 1 83 ? 4.355 -18.187 -25.567 1.00 56.69 83 PRO A CA 1
ATOM 623 C C . PRO A 1 83 ? 3.943 -19.020 -24.358 1.00 56.69 83 PRO A C 1
ATOM 625 O O . PRO A 1 83 ? 2.755 -19.164 -24.067 1.00 56.69 83 PRO A O 1
ATOM 628 N N . SER A 1 84 ? 4.927 -19.624 -23.684 1.00 61.06 84 SER A N 1
ATOM 629 C CA . SER A 1 84 ? 4.659 -20.422 -22.499 1.00 61.06 84 SER A CA 1
ATOM 630 C C . SER A 1 84 ? 3.926 -19.498 -21.541 1.00 61.06 84 SER A C 1
ATOM 632 O O . SER A 1 84 ? 4.455 -18.437 -21.198 1.00 61.06 84 SER A O 1
ATOM 634 N N . SER A 1 85 ? 2.681 -19.834 -21.198 1.00 63.31 85 SER A N 1
ATOM 635 C CA . SER A 1 85 ? 1.857 -19.000 -20.331 1.00 63.31 85 SER A CA 1
ATOM 636 C C . SER A 1 85 ? 2.682 -18.676 -19.090 1.00 63.31 85 SER A C 1
ATOM 638 O O . SER A 1 85 ? 3.079 -19.599 -18.366 1.00 63.31 85 SER A O 1
ATOM 640 N N . ALA A 1 86 ? 3.007 -17.399 -18.882 1.00 65.31 86 ALA A N 1
ATOM 641 C CA . ALA A 1 86 ? 3.815 -16.988 -17.749 1.00 65.31 86 ALA A CA 1
ATOM 642 C C . ALA A 1 86 ? 3.129 -17.502 -16.481 1.00 65.31 86 ALA A C 1
ATOM 644 O O . ALA A 1 86 ? 1.995 -17.125 -16.175 1.00 65.31 86 ALA A O 1
ATOM 645 N N . LYS A 1 87 ? 3.785 -18.439 -15.784 1.00 66.69 87 LYS A N 1
ATOM 646 C CA . LYS A 1 87 ? 3.228 -19.023 -14.563 1.00 66.69 87 LYS A CA 1
ATOM 647 C C . LYS A 1 87 ? 2.948 -17.864 -13.603 1.00 66.69 87 LYS A C 1
ATOM 649 O O . LYS A 1 87 ? 3.845 -17.039 -13.408 1.00 66.69 87 LYS A O 1
ATOM 654 N N . PRO A 1 88 ? 1.745 -17.773 -13.009 1.00 64.69 88 PRO A N 1
ATOM 655 C CA . PRO A 1 88 ? 1.434 -16.683 -12.101 1.00 64.69 88 PRO A CA 1
ATOM 656 C C . PRO A 1 88 ? 2.495 -16.631 -10.998 1.00 64.69 88 PRO A C 1
ATOM 658 O O . PRO A 1 88 ? 2.798 -17.637 -10.355 1.00 64.69 88 PRO A O 1
ATOM 661 N N . ALA A 1 89 ? 3.077 -15.447 -10.796 1.00 68.31 89 ALA A N 1
ATOM 662 C CA . ALA A 1 89 ? 4.163 -15.213 -9.839 1.00 68.31 89 ALA A CA 1
ATOM 663 C C . ALA A 1 89 ? 3.754 -15.451 -8.370 1.00 68.31 89 ALA A C 1
ATOM 665 O O . ALA A 1 89 ? 4.592 -15.437 -7.473 1.00 68.31 89 ALA A O 1
ATOM 666 N N . TRP A 1 90 ? 2.466 -15.682 -8.123 1.00 65.38 90 TRP A N 1
ATOM 667 C CA . TRP A 1 90 ? 1.891 -15.983 -6.824 1.00 65.38 90 TRP A CA 1
ATOM 668 C C . TRP A 1 90 ? 1.433 -17.435 -6.873 1.00 65.38 90 TRP A C 1
ATOM 670 O O . TRP A 1 90 ? 0.541 -17.791 -7.642 1.00 65.38 90 TRP A O 1
ATOM 680 N N . ARG A 1 91 ? 2.093 -18.300 -6.101 1.00 71.56 91 ARG A N 1
ATOM 681 C CA . ARG A 1 91 ? 1.721 -19.715 -6.010 1.00 71.56 91 ARG A CA 1
ATOM 682 C C . ARG A 1 91 ? 0.258 -19.821 -5.572 1.00 71.56 91 ARG A C 1
ATOM 684 O O . ARG A 1 91 ? -0.156 -19.134 -4.639 1.00 71.56 91 ARG A O 1
ATOM 691 N N . THR A 1 92 ? -0.502 -20.712 -6.199 1.00 64.12 92 THR A N 1
ATOM 692 C CA . THR A 1 92 ? -1.823 -21.102 -5.701 1.00 64.12 92 THR A CA 1
ATOM 693 C C . THR A 1 92 ? -1.655 -21.676 -4.294 1.00 64.12 92 THR A C 1
ATOM 695 O O . THR A 1 92 ? -0.922 -22.643 -4.095 1.00 64.12 92 THR A O 1
ATOM 698 N N . VAL A 1 93 ? -2.288 -21.057 -3.295 1.00 69.00 93 VAL A N 1
ATOM 699 C CA . VAL A 1 93 ? -2.305 -21.582 -1.925 1.00 69.00 93 VAL A CA 1
ATOM 700 C C . VAL A 1 93 ? -3.244 -22.782 -1.909 1.00 69.00 93 VAL A C 1
ATOM 702 O O . VAL A 1 93 ? -4.464 -22.621 -1.982 1.00 69.00 93 VAL A O 1
ATOM 705 N N . ASN A 1 94 ? -2.688 -23.990 -1.814 1.00 59.78 94 ASN A N 1
ATOM 706 C CA . ASN A 1 94 ? -3.484 -25.194 -1.607 1.00 59.78 94 ASN A CA 1
ATOM 707 C C . ASN A 1 94 ? -4.212 -25.059 -0.262 1.00 59.78 94 ASN A C 1
ATOM 709 O O . ASN A 1 94 ? -3.598 -25.152 0.804 1.00 59.78 94 ASN A O 1
ATOM 713 N N . LYS A 1 95 ? -5.529 -24.829 -0.300 1.00 62.16 95 LYS A N 1
ATOM 714 C CA . LYS A 1 95 ? -6.376 -24.926 0.890 1.00 62.16 95 LYS A CA 1
ATOM 715 C C . LYS A 1 95 ? -6.296 -26.373 1.375 1.00 62.16 95 LYS A C 1
ATOM 717 O O . LYS A 1 95 ? -6.739 -27.281 0.677 1.00 62.16 95 LYS A O 1
ATOM 722 N N . LYS A 1 96 ? -5.688 -26.598 2.543 1.00 60.38 96 LYS A N 1
ATOM 723 C CA . LYS A 1 96 ? -5.685 -27.913 3.195 1.00 60.38 96 LYS A CA 1
ATOM 724 C C . LYS A 1 96 ? -7.140 -28.324 3.411 1.00 60.38 96 LYS A C 1
ATOM 726 O O . LYS A 1 96 ? -7.842 -27.684 4.191 1.00 60.38 96 LYS A O 1
ATOM 731 N N . ALA A 1 97 ? -7.586 -29.373 2.722 1.00 57.50 97 ALA A N 1
ATOM 732 C CA . ALA A 1 97 ? -8.801 -30.068 3.110 1.00 57.50 97 ALA A CA 1
ATOM 733 C C . ALA A 1 97 ? -8.598 -30.552 4.550 1.00 57.50 97 ALA A C 1
ATOM 735 O O . ALA A 1 97 ? -7.591 -31.192 4.863 1.00 57.50 97 ALA A O 1
ATOM 736 N N . ILE A 1 98 ? -9.510 -30.166 5.438 1.00 53.50 98 ILE A N 1
ATOM 737 C CA . ILE A 1 98 ? -9.507 -30.579 6.838 1.00 53.50 98 ILE A CA 1
ATOM 738 C C . ILE A 1 98 ? -9.793 -32.081 6.836 1.00 53.50 98 ILE A C 1
ATOM 740 O O . ILE A 1 98 ? -10.936 -32.513 6.720 1.00 53.50 98 ILE A O 1
ATOM 744 N N . ALA A 1 99 ? -8.732 -32.884 6.879 1.00 56.31 99 ALA A N 1
ATOM 745 C CA . ALA A 1 99 ? -8.847 -34.323 7.018 1.00 56.31 99 ALA A CA 1
ATOM 746 C C . ALA A 1 99 ? -9.420 -34.623 8.408 1.00 56.31 99 ALA A C 1
ATOM 748 O O . ALA A 1 99 ? -8.819 -34.290 9.433 1.00 56.31 99 ALA A O 1
ATOM 749 N N . HIS A 1 100 ? -10.605 -35.229 8.435 1.00 50.84 100 HIS A N 1
ATOM 750 C CA . HIS A 1 100 ? -11.204 -35.750 9.653 1.00 50.84 100 HIS A CA 1
ATOM 751 C C . HIS A 1 100 ? -10.253 -36.762 10.303 1.00 50.84 100 HIS A C 1
ATOM 753 O O . HIS A 1 100 ? -9.781 -37.701 9.660 1.00 50.84 100 HIS A O 1
ATOM 759 N N . LYS A 1 101 ? -9.975 -36.536 11.592 1.00 55.06 101 LYS A N 1
ATOM 760 C CA . LYS A 1 101 ? -9.203 -37.424 12.463 1.00 55.06 101 LYS A CA 1
ATOM 761 C C . LYS A 1 101 ? -9.772 -38.844 12.393 1.00 55.06 101 LYS A C 1
ATOM 763 O O . LYS A 1 101 ? -10.940 -39.049 12.709 1.00 55.06 101 LYS A O 1
ATOM 768 N N . LYS A 1 102 ? -8.928 -39.813 12.044 1.00 55.59 102 LYS A N 1
ATOM 769 C CA . LYS A 1 102 ? -9.114 -41.216 12.427 1.00 55.59 102 LYS A CA 1
ATOM 770 C C . LYS A 1 102 ? -8.047 -41.562 13.460 1.00 55.59 102 LYS A C 1
ATOM 772 O O . LYS A 1 102 ? -6.887 -41.184 13.311 1.00 55.59 102 LYS A O 1
ATOM 777 N N . GLU A 1 103 ? -8.508 -42.179 14.537 1.00 60.38 103 GLU A N 1
ATOM 778 C CA . GLU A 1 103 ? -7.768 -42.524 15.750 1.00 60.38 103 GLU A CA 1
ATOM 779 C C . GLU A 1 103 ? -6.617 -43.522 15.513 1.00 60.38 103 GLU A C 1
ATOM 781 O O . GLU A 1 103 ? -6.611 -44.238 14.508 1.00 60.38 103 GLU A O 1
ATOM 786 N N . PRO A 1 104 ? -5.626 -43.568 16.426 1.00 49.00 104 PRO A N 1
ATOM 787 C CA . PRO A 1 104 ? -4.390 -44.316 16.238 1.00 49.00 104 PRO A CA 1
ATOM 788 C C . PRO A 1 104 ? -4.565 -45.814 16.523 1.00 49.00 104 PRO A C 1
ATOM 790 O O . PRO A 1 104 ? -5.095 -46.210 17.560 1.00 49.00 104 PRO A O 1
ATOM 793 N N . LYS A 1 105 ? -4.033 -46.660 15.634 1.00 48.66 105 LYS A N 1
ATOM 794 C CA . LYS A 1 105 ? -3.786 -48.078 15.915 1.00 48.66 105 LYS A CA 1
ATOM 795 C C . LYS A 1 105 ? -2.338 -48.221 16.393 1.00 48.66 105 LYS A C 1
ATOM 797 O O . LYS A 1 105 ? -1.407 -47.956 15.639 1.00 48.66 105 LYS A O 1
ATOM 802 N N . SER A 1 106 ? -2.171 -48.574 17.663 1.00 48.22 106 SER A N 1
ATOM 803 C CA . SER A 1 106 ? -0.893 -48.913 18.296 1.00 48.22 106 SER A CA 1
ATOM 804 C C . SER A 1 106 ? -0.289 -50.194 17.709 1.00 48.22 106 SER A C 1
ATOM 806 O O . SER A 1 106 ? -1.055 -51.048 17.265 1.00 48.22 106 SER A O 1
ATOM 808 N N . LEU A 1 107 ? 1.055 -50.302 17.727 1.00 52.22 107 LEU A N 1
ATOM 809 C CA . LEU A 1 107 ? 1.916 -51.492 17.961 1.00 52.22 107 LEU A CA 1
ATOM 810 C C . LEU A 1 107 ? 3.414 -51.152 17.638 1.00 52.22 107 LEU A C 1
ATOM 812 O O . LEU A 1 107 ? 3.660 -50.073 17.102 1.00 52.22 107 LEU A O 1
ATOM 816 N N . PRO A 1 108 ? 4.419 -51.942 18.093 1.00 48.19 108 PRO A N 1
ATOM 817 C CA . PRO A 1 108 ? 5.436 -51.586 19.093 1.00 48.19 108 PRO A CA 1
ATOM 818 C C . PRO A 1 108 ? 6.784 -51.064 18.535 1.00 48.19 108 PRO A C 1
ATOM 820 O O . PRO A 1 108 ? 7.053 -51.096 17.338 1.00 48.19 108 PRO A O 1
ATOM 823 N N . ALA A 1 109 ? 7.637 -50.583 19.447 1.00 53.28 109 ALA A N 1
ATOM 824 C CA . ALA A 1 109 ? 8.904 -49.890 19.189 1.00 53.28 109 ALA A CA 1
ATOM 825 C C . ALA A 1 109 ? 10.064 -50.797 18.703 1.00 53.28 109 ALA A C 1
ATOM 827 O O . ALA A 1 109 ? 10.294 -51.847 19.306 1.00 53.28 109 ALA A O 1
ATOM 828 N N . PRO A 1 110 ? 10.859 -50.366 17.700 1.00 52.91 110 PRO A N 1
ATOM 829 C CA . PRO A 1 110 ? 12.171 -50.937 17.394 1.00 52.91 110 PRO A CA 1
ATOM 830 C C . PRO A 1 110 ? 13.337 -50.177 18.074 1.00 52.91 110 PRO A C 1
ATOM 832 O O . PRO A 1 110 ? 13.228 -49.002 18.416 1.00 52.91 110 PRO A O 1
ATOM 835 N N . ALA A 1 111 ? 14.440 -50.907 18.278 1.00 64.81 111 ALA A N 1
ATOM 836 C CA . ALA A 1 111 ? 15.673 -50.605 19.026 1.00 64.81 111 ALA A CA 1
ATOM 837 C C . ALA A 1 111 ? 16.433 -49.300 18.639 1.00 64.81 111 ALA A C 1
ATOM 839 O O . ALA A 1 111 ? 16.226 -48.773 17.545 1.00 64.81 111 ALA A O 1
ATOM 840 N N . PRO A 1 112 ? 17.334 -48.777 19.509 1.00 55.69 112 PRO A N 1
ATOM 841 C CA . PRO A 1 112 ? 17.981 -47.476 19.319 1.00 55.69 112 PRO A CA 1
ATOM 842 C C . PRO A 1 112 ? 19.019 -47.477 18.185 1.00 55.69 112 PRO A C 1
ATOM 844 O O . PRO A 1 112 ? 19.972 -48.253 18.178 1.00 55.69 112 PRO A O 1
ATOM 847 N N . VAL A 1 113 ? 18.823 -46.554 17.246 1.00 64.56 113 VAL A N 1
ATOM 848 C CA . VAL A 1 113 ? 19.715 -46.216 16.126 1.00 64.56 113 VAL A CA 1
ATOM 849 C C . VAL A 1 113 ? 20.811 -45.247 16.627 1.00 64.56 113 VAL A C 1
ATOM 851 O O . VAL A 1 113 ? 20.513 -44.422 17.496 1.00 64.56 113 VAL A O 1
ATOM 854 N N . PRO A 1 114 ? 22.068 -45.320 16.130 1.00 68.88 114 PRO A N 1
ATOM 855 C CA . PRO A 1 114 ? 23.153 -44.387 16.475 1.00 68.88 114 PRO A CA 1
ATOM 856 C C . PRO A 1 114 ? 22.762 -42.907 16.286 1.00 68.88 114 PRO A C 1
ATOM 858 O O . PRO A 1 114 ? 21.901 -42.609 15.454 1.00 68.88 114 PRO A O 1
ATOM 861 N N . PRO A 1 115 ? 23.381 -41.966 17.033 1.00 68.69 115 PRO A N 1
ATOM 862 C CA . PRO A 1 115 ? 22.984 -40.562 17.012 1.00 68.69 115 PRO A CA 1
ATOM 863 C C . PRO A 1 115 ? 23.166 -39.972 15.604 1.00 68.69 115 PRO A C 1
ATOM 865 O O . PRO A 1 115 ? 24.274 -40.027 15.061 1.00 68.69 115 PRO A O 1
ATOM 868 N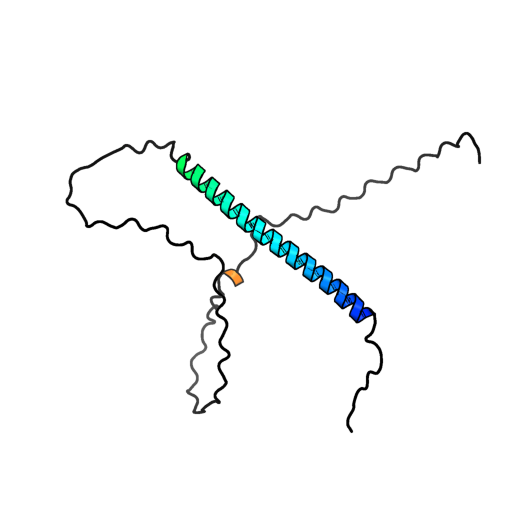 N . PRO A 1 116 ? 22.112 -39.398 14.998 1.00 63.09 116 PRO A N 1
ATOM 869 C CA . PRO A 1 116 ? 22.236 -38.726 13.718 1.00 63.09 116 PRO A CA 1
ATOM 870 C C . PRO A 1 116 ? 23.100 -37.473 13.884 1.00 63.09 116 PRO A C 1
ATOM 872 O O . PRO A 1 116 ? 22.866 -36.647 14.770 1.00 63.09 116 PRO A O 1
ATOM 875 N N . VAL A 1 117 ? 24.094 -37.328 13.004 1.00 68.00 117 VAL A N 1
ATOM 876 C CA . VAL A 1 117 ? 24.758 -36.048 12.718 1.00 68.00 117 VAL A CA 1
ATOM 877 C C . VAL A 1 117 ? 23.653 -35.004 12.543 1.00 68.00 117 VAL A C 1
ATOM 879 O O . VAL A 1 117 ? 22.670 -35.324 11.871 1.00 68.00 117 VAL A O 1
ATOM 882 N N . PRO A 1 118 ? 23.738 -33.800 13.143 1.00 63.88 118 PRO A N 1
ATOM 883 C CA . PRO A 1 118 ? 22.712 -32.791 12.949 1.00 63.88 118 PRO A CA 1
ATOM 884 C C . PRO A 1 118 ? 22.665 -32.456 11.462 1.00 63.88 118 PRO A C 1
ATOM 886 O O . PRO A 1 118 ? 23.487 -31.696 10.952 1.00 63.88 118 PRO A O 1
ATOM 889 N N . GLU A 1 119 ? 21.706 -33.057 10.762 1.00 66.00 119 GLU A N 1
ATOM 890 C CA . GLU A 1 119 ? 21.275 -32.611 9.456 1.00 66.00 119 GLU A CA 1
ATOM 891 C C . GLU A 1 119 ? 20.969 -31.136 9.645 1.00 66.00 119 GLU A C 1
ATOM 893 O O . GLU A 1 119 ? 20.048 -30.758 10.381 1.00 66.00 119 GLU A O 1
ATOM 898 N N . VAL A 1 120 ? 21.807 -30.288 9.052 1.00 63.22 120 VAL A N 1
ATOM 899 C CA . VAL A 1 120 ? 21.498 -28.877 8.910 1.00 63.22 120 VAL A CA 1
ATOM 900 C C . VAL A 1 120 ? 20.198 -28.898 8.138 1.00 63.22 120 VAL A C 1
ATOM 902 O O . VAL A 1 120 ? 20.213 -29.157 6.935 1.00 63.22 120 VAL A O 1
ATOM 905 N N . LYS A 1 121 ? 19.070 -28.764 8.852 1.00 67.25 121 LYS A N 1
ATOM 906 C CA . LYS A 1 121 ? 17.742 -28.667 8.256 1.00 67.25 121 LYS A CA 1
ATOM 907 C C . LYS A 1 121 ? 17.934 -27.692 7.120 1.00 67.25 121 LYS A C 1
ATOM 909 O O . LYS A 1 121 ? 18.256 -26.536 7.396 1.00 67.25 121 LYS A O 1
ATOM 914 N N . GLN A 1 122 ? 17.852 -28.184 5.882 1.00 66.69 122 GLN A N 1
ATOM 915 C CA . GLN A 1 122 ? 17.912 -27.355 4.692 1.00 66.69 122 GLN A CA 1
ATOM 916 C C . GLN A 1 122 ? 16.696 -26.456 4.800 1.00 66.69 122 GLN A C 1
ATOM 918 O O . GLN A 1 122 ? 15.589 -26.795 4.379 1.00 66.69 122 GLN A O 1
ATOM 923 N N . MET A 1 123 ? 16.875 -25.352 5.515 1.00 72.62 123 MET A N 1
ATOM 924 C CA . MET A 1 123 ? 15.841 -24.372 5.649 1.00 72.62 123 MET A CA 1
ATOM 925 C C . MET A 1 123 ? 15.684 -23.811 4.242 1.00 72.62 123 MET A C 1
ATOM 927 O O . MET A 1 123 ? 16.678 -23.582 3.544 1.00 72.62 123 MET A O 1
ATOM 931 N N . PRO A 1 124 ? 14.445 -23.663 3.775 1.00 74.12 124 PRO A N 1
ATOM 932 C CA . PRO A 1 124 ? 14.206 -23.108 2.456 1.00 74.12 124 PRO A CA 1
ATOM 933 C C . PRO A 1 124 ? 14.927 -21.758 2.335 1.00 74.12 124 PRO A C 1
ATOM 935 O O . PRO A 1 124 ? 14.992 -21.013 3.309 1.00 74.12 124 PRO A O 1
ATOM 938 N N . ALA A 1 125 ? 15.456 -21.441 1.150 1.00 67.50 125 ALA A N 1
ATOM 939 C CA . ALA A 1 125 ? 16.374 -20.316 0.913 1.00 67.50 125 ALA A CA 1
ATOM 940 C C . ALA A 1 125 ? 15.899 -18.938 1.439 1.00 67.50 125 ALA A C 1
ATOM 942 O O . ALA A 1 125 ? 16.715 -18.045 1.650 1.00 67.50 125 ALA A O 1
ATOM 943 N N . TRP A 1 126 ? 14.598 -18.764 1.703 1.00 70.31 126 TRP A N 1
ATOM 944 C CA . TRP A 1 126 ? 14.037 -17.567 2.341 1.00 70.31 126 TRP A CA 1
ATOM 945 C C . TRP A 1 126 ? 14.360 -17.438 3.839 1.00 70.31 126 TRP A C 1
ATOM 947 O O . TRP A 1 126 ? 14.416 -16.326 4.350 1.00 70.31 126 TRP A O 1
ATOM 957 N N . ALA A 1 127 ? 14.600 -18.541 4.551 1.00 72.12 127 ALA A N 1
ATOM 958 C CA . ALA A 1 127 ? 14.917 -18.541 5.981 1.00 72.12 127 ALA A CA 1
ATOM 959 C C . ALA A 1 127 ? 16.360 -18.090 6.275 1.00 72.12 127 ALA A C 1
ATOM 961 O O . ALA A 1 127 ? 16.697 -17.789 7.417 1.00 72.12 127 ALA A O 1
ATOM 962 N N . THR A 1 128 ? 17.212 -18.038 5.248 1.00 78.56 128 THR A N 1
ATOM 963 C CA . THR A 1 128 ? 18.623 -17.631 5.350 1.00 78.56 128 THR A CA 1
ATOM 964 C C . THR A 1 128 ? 18.877 -16.270 4.699 1.00 78.56 128 THR A C 1
ATOM 966 O O . THR A 1 128 ? 20.024 -15.828 4.633 1.00 78.56 128 THR A O 1
AT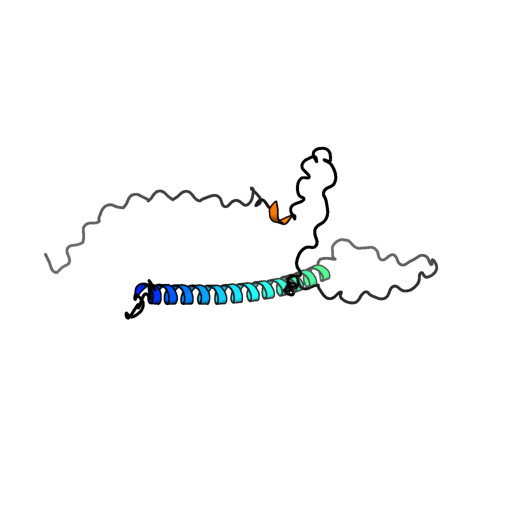OM 969 N N . TRP A 1 129 ? 17.838 -15.576 4.217 1.00 67.31 129 TRP A N 1
ATOM 970 C CA . TRP A 1 129 ? 18.037 -14.289 3.559 1.00 67.31 129 TRP A CA 1
ATOM 971 C C . TRP A 1 129 ? 18.502 -13.238 4.572 1.00 67.31 129 TRP A C 1
ATOM 973 O O . TRP A 1 129 ? 17.736 -12.771 5.415 1.00 67.31 129 TRP A O 1
ATOM 983 N N . LYS A 1 130 ? 19.787 -12.882 4.493 1.00 75.12 130 LYS A N 1
ATOM 984 C CA . LYS A 1 130 ? 20.358 -11.730 5.188 1.00 75.12 130 LYS A CA 1
ATOM 985 C C . LYS A 1 130 ? 20.324 -10.533 4.234 1.00 75.12 130 LYS A C 1
ATOM 987 O O . LYS A 1 130 ? 20.771 -10.679 3.094 1.00 75.12 130 LYS A O 1
ATOM 992 N N . PRO A 1 131 ? 19.817 -9.364 4.662 1.00 77.44 131 PRO A N 1
ATOM 993 C CA . PRO A 1 131 ? 19.864 -8.159 3.843 1.00 77.44 131 PRO A CA 1
ATOM 994 C C . PRO A 1 131 ? 21.317 -7.825 3.486 1.00 77.44 131 PRO A C 1
ATOM 996 O O . PRO A 1 131 ? 22.223 -8.003 4.303 1.00 77.44 131 PRO A O 1
ATOM 999 N N . ASN A 1 132 ? 21.536 -7.366 2.251 1.00 77.81 132 ASN A N 1
ATOM 1000 C CA . ASN A 1 132 ? 22.867 -7.037 1.751 1.00 77.81 132 ASN A CA 1
ATOM 1001 C C . ASN A 1 132 ? 23.491 -5.930 2.629 1.00 77.81 132 ASN A C 1
ATOM 1003 O O . ASN A 1 132 ? 22.926 -4.833 2.683 1.00 77.81 132 ASN A O 1
ATOM 1007 N N . PRO A 1 133 ? 24.633 -6.177 3.302 1.00 72.62 133 PRO A N 1
ATOM 1008 C CA . PRO A 1 133 ? 25.240 -5.207 4.213 1.00 72.62 133 PRO A CA 1
ATOM 1009 C C . PRO A 1 133 ? 25.667 -3.910 3.511 1.00 72.62 133 PRO A C 1
ATOM 1011 O O . PRO A 1 133 ? 25.762 -2.876 4.161 1.00 72.62 133 PRO A O 1
ATOM 1014 N N . LEU A 1 134 ? 25.860 -3.936 2.187 1.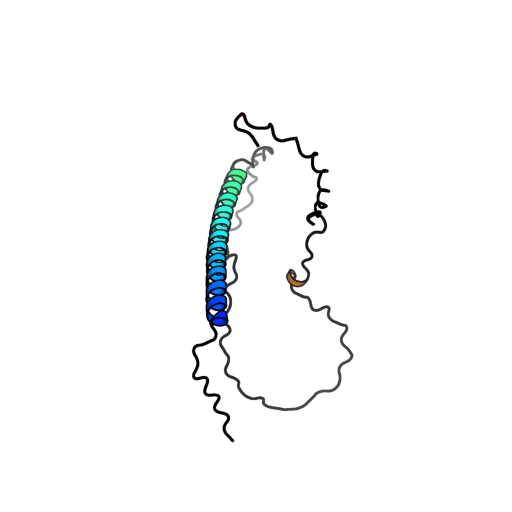00 78.69 134 LEU A N 1
ATOM 1015 C CA . LEU A 1 134 ? 26.196 -2.754 1.387 1.00 78.69 134 LEU A CA 1
ATOM 1016 C C . LEU A 1 134 ? 25.007 -1.808 1.155 1.00 78.69 134 LEU A C 1
ATOM 1018 O O . LEU A 1 134 ? 25.204 -0.681 0.717 1.00 78.69 134 LEU A O 1
ATOM 1022 N N . LEU A 1 135 ? 23.781 -2.263 1.426 1.00 74.19 135 LEU A N 1
ATOM 1023 C CA . LEU A 1 135 ? 22.550 -1.484 1.256 1.00 74.19 135 LEU A CA 1
ATOM 1024 C C . LEU A 1 135 ? 21.935 -1.072 2.598 1.00 74.19 135 LEU A C 1
ATOM 1026 O O . LEU A 1 135 ? 20.762 -0.701 2.649 1.00 74.19 135 LEU A O 1
ATOM 1030 N N . GLN A 1 136 ? 22.695 -1.154 3.695 1.00 77.69 136 GLN A N 1
ATOM 1031 C CA . GLN A 1 136 ? 22.210 -0.662 4.979 1.00 77.69 136 GLN A CA 1
ATOM 1032 C C . GLN A 1 136 ? 22.045 0.861 4.903 1.00 77.69 136 GLN A C 1
ATOM 1034 O O . GLN A 1 136 ? 22.999 1.556 4.549 1.00 77.69 136 GLN A O 1
ATOM 1039 N N . PRO A 1 137 ? 20.857 1.405 5.216 1.00 76.94 137 PRO A N 1
ATOM 1040 C CA . PRO A 1 137 ? 20.683 2.844 5.276 1.00 76.94 137 PRO A CA 1
ATOM 1041 C C . PRO A 1 137 ? 21.582 3.388 6.385 1.00 76.94 137 PRO A C 1
ATOM 1043 O O . PRO A 1 137 ? 21.389 3.074 7.559 1.00 76.94 137 PRO A O 1
ATOM 1046 N N . THR A 1 138 ? 22.577 4.194 6.017 1.00 76.38 138 THR A N 1
ATOM 1047 C CA . THR A 1 138 ? 23.418 4.890 6.989 1.00 76.38 138 THR A CA 1
ATOM 1048 C C . THR A 1 138 ? 22.518 5.834 7.785 1.00 76.38 138 THR A C 1
ATOM 1050 O O . THR A 1 138 ? 21.918 6.732 7.181 1.00 76.38 138 THR A O 1
ATOM 1053 N N . PRO A 1 139 ? 22.368 5.660 9.111 1.00 75.75 139 PRO A N 1
ATOM 1054 C CA . PRO A 1 139 ? 21.598 6.602 9.905 1.00 75.75 139 PRO A CA 1
ATOM 1055 C C . PRO A 1 139 ? 22.261 7.975 9.776 1.00 75.75 139 PRO A C 1
ATOM 1057 O O . PRO A 1 139 ? 23.410 8.163 10.175 1.00 75.75 139 PRO A O 1
ATOM 1060 N N . LYS A 1 140 ? 21.550 8.940 9.179 1.00 74.25 140 LYS A N 1
ATOM 1061 C CA . LYS A 1 140 ? 21.959 10.344 9.231 1.00 74.25 140 LYS A CA 1
ATOM 1062 C C . LYS A 1 140 ? 21.942 10.735 10.703 1.00 74.25 140 LYS A C 1
ATOM 1064 O O . LYS A 1 140 ? 20.880 10.725 11.323 1.00 74.25 140 LYS A O 1
ATOM 1069 N N . ALA A 1 141 ? 23.119 11.021 11.255 1.00 77.81 141 ALA A N 1
ATOM 1070 C CA . ALA A 1 141 ? 23.230 11.564 12.598 1.00 77.81 141 ALA A CA 1
ATOM 1071 C C . ALA A 1 141 ? 22.283 12.772 12.726 1.00 77.81 141 ALA A C 1
ATOM 1073 O O . ALA A 1 141 ? 22.164 13.543 11.764 1.00 77.81 141 ALA A O 1
ATOM 1074 N N . PRO A 1 142 ? 21.585 12.933 13.863 1.00 69.88 142 PRO A N 1
ATOM 1075 C CA . PRO A 1 142 ? 20.761 14.109 14.081 1.00 69.88 142 PRO A CA 1
ATOM 1076 C C . PRO A 1 142 ? 21.648 15.344 13.929 1.00 69.88 142 PRO A C 1
ATOM 1078 O O . PRO A 1 142 ? 22.684 15.463 14.584 1.00 69.88 142 PRO A O 1
ATOM 1081 N N . ALA A 1 143 ? 21.259 16.236 13.019 1.00 71.44 143 ALA A N 1
ATOM 1082 C CA . ALA A 1 143 ? 21.891 17.534 12.901 1.00 71.44 143 ALA A CA 1
ATOM 1083 C C . ALA A 1 143 ? 21.784 18.228 14.264 1.00 71.44 143 ALA A C 1
ATOM 1085 O O . ALA A 1 143 ? 20.689 18.359 14.814 1.00 71.44 143 ALA A O 1
ATOM 1086 N N . VAL A 1 144 ? 22.928 18.622 14.821 1.00 72.06 144 VAL A N 1
ATOM 1087 C CA . VAL A 1 144 ? 22.981 19.441 16.033 1.00 72.06 144 VAL A CA 1
ATOM 1088 C C . VAL A 1 144 ? 22.165 20.709 15.751 1.00 72.06 144 VAL A C 1
ATOM 1090 O O . VAL A 1 144 ? 22.390 21.332 14.708 1.00 72.06 144 VAL A O 1
ATOM 1093 N N . PRO A 1 145 ? 21.196 21.085 16.604 1.00 70.94 145 PRO A N 1
ATOM 1094 C CA . PRO A 1 145 ? 20.435 22.305 16.388 1.00 70.94 145 PRO A CA 1
ATOM 1095 C C . PRO A 1 145 ? 21.396 23.495 16.373 1.00 70.94 145 PRO A C 1
ATOM 1097 O O . PRO A 1 145 ? 22.224 23.650 17.273 1.00 70.94 145 PRO A O 1
ATOM 1100 N N . ALA A 1 146 ? 21.300 24.320 15.330 1.00 77.62 146 ALA A N 1
ATOM 1101 C CA . ALA A 1 146 ? 22.016 25.585 15.272 1.00 77.62 146 ALA A CA 1
ATOM 1102 C C . ALA A 1 146 ? 21.628 26.450 16.490 1.00 77.62 146 ALA A C 1
ATOM 1104 O O . ALA A 1 146 ? 20.459 26.429 16.892 1.00 77.62 146 ALA A O 1
ATOM 1105 N N . PRO A 1 147 ? 22.569 27.208 17.085 1.00 75.62 147 PRO A N 1
ATOM 1106 C CA . PRO A 1 147 ? 22.250 28.140 18.157 1.00 75.62 147 PRO A CA 1
ATOM 1107 C C . PRO A 1 147 ? 21.156 29.109 17.703 1.00 75.62 147 PRO A C 1
ATOM 1109 O O . PRO A 1 147 ? 21.234 29.676 16.611 1.00 75.62 147 PRO A O 1
ATOM 1112 N N . LEU A 1 148 ? 20.129 29.281 18.535 1.00 76.00 148 LEU A N 1
ATOM 1113 C CA . LEU A 1 148 ? 19.059 30.243 18.289 1.00 76.00 148 LEU A CA 1
ATOM 1114 C C . LEU A 1 148 ? 19.655 31.660 18.177 1.00 76.00 148 LEU A C 1
ATOM 1116 O O . LEU A 1 148 ? 20.498 32.020 19.005 1.00 76.00 148 LEU A O 1
ATOM 1120 N N . PRO A 1 149 ? 19.233 32.480 17.196 1.00 77.06 149 PRO A N 1
ATOM 1121 C CA . PRO A 1 149 ? 19.618 33.884 17.161 1.00 77.06 149 PRO A CA 1
ATOM 1122 C C . PRO A 1 149 ? 19.065 34.615 18.399 1.00 77.06 149 PRO A C 1
ATOM 1124 O O . PRO A 1 149 ? 17.995 34.251 18.899 1.00 77.06 149 PRO A O 1
ATOM 1127 N N . PRO A 1 150 ? 19.767 35.644 18.910 1.00 77.62 150 PRO A N 1
ATOM 1128 C CA . PRO A 1 150 ? 19.273 36.441 20.026 1.00 77.62 150 PRO A CA 1
ATOM 1129 C C . PRO A 1 150 ? 17.939 37.115 19.662 1.00 77.62 150 PRO A C 1
ATOM 1131 O O . PRO A 1 150 ? 17.723 37.459 18.495 1.00 77.62 150 PRO A O 1
ATOM 1134 N N . PRO A 1 151 ? 17.038 37.329 20.637 1.00 72.62 151 PRO A N 1
ATOM 1135 C CA . PRO A 1 151 ? 15.775 38.006 20.387 1.00 72.62 151 PRO A CA 1
ATOM 1136 C C . PRO A 1 151 ? 16.039 39.434 19.902 1.00 72.62 151 PRO A C 1
ATOM 1138 O O . PRO A 1 151 ? 16.638 40.249 20.604 1.00 72.62 151 PRO A O 1
ATOM 1141 N N . THR A 1 152 ? 15.580 39.744 18.692 1.00 73.62 152 THR A N 1
ATOM 1142 C CA . THR A 1 152 ? 15.542 41.113 18.178 1.00 73.62 152 THR A CA 1
ATOM 1143 C C . THR A 1 152 ? 14.578 41.949 19.026 1.00 73.62 152 THR A C 1
ATOM 1145 O O . THR A 1 152 ? 13.450 41.495 19.258 1.00 73.62 152 THR A O 1
ATOM 1148 N N . PRO A 1 153 ? 14.958 43.159 19.477 1.00 72.69 153 PRO A N 1
ATOM 1149 C CA . PRO A 1 153 ? 14.028 44.051 20.158 1.00 72.69 153 PRO A CA 1
ATOM 1150 C C . PRO A 1 153 ? 12.865 44.385 19.217 1.00 72.69 153 PRO A C 1
ATOM 1152 O O . PRO A 1 153 ? 13.068 44.729 18.051 1.00 72.69 153 PRO A O 1
ATOM 1155 N N . ARG A 1 154 ? 11.634 44.235 19.716 1.00 71.31 154 ARG A N 1
ATOM 1156 C CA . ARG A 1 154 ? 10.427 44.621 18.978 1.00 71.31 154 ARG A CA 1
ATOM 1157 C C . ARG A 1 154 ? 10.471 46.134 18.738 1.00 71.31 154 ARG A C 1
ATOM 1159 O O . ARG A 1 154 ? 10.700 46.860 19.705 1.00 71.31 154 ARG A O 1
ATOM 1166 N N . PRO A 1 155 ? 10.240 46.629 17.510 1.00 69.06 155 PRO A N 1
ATOM 1167 C CA . PRO A 1 155 ? 10.016 48.052 17.322 1.00 69.06 155 PRO A CA 1
ATOM 1168 C C . PRO A 1 155 ? 8.755 48.429 18.105 1.00 69.06 155 PRO A C 1
ATOM 1170 O O . PRO A 1 155 ? 7.688 47.855 17.873 1.00 69.06 155 PRO A O 1
ATOM 1173 N N . GLN A 1 156 ? 8.895 49.345 19.066 1.00 69.94 156 GLN A N 1
ATOM 1174 C CA . GLN A 1 156 ? 7.757 49.990 19.712 1.00 69.94 156 GLN A CA 1
ATOM 1175 C C . GLN A 1 156 ? 6.909 50.616 18.604 1.00 69.94 156 GLN A C 1
ATOM 1177 O O . GLN A 1 156 ? 7.372 51.484 17.861 1.00 69.94 156 GLN A O 1
ATOM 1182 N N . GLY A 1 157 ? 5.703 50.082 18.422 1.00 66.00 157 GLY A N 1
ATOM 1183 C CA . GLY A 1 157 ? 4.764 50.586 17.434 1.00 66.00 157 GLY A CA 1
ATOM 1184 C C . GLY A 1 157 ? 4.377 52.027 17.753 1.00 66.00 157 GLY A C 1
ATOM 1185 O O . GLY A 1 157 ? 4.390 52.450 18.904 1.00 66.00 157 GLY A O 1
ATOM 1186 N N . LEU A 1 158 ? 3.978 52.767 16.719 1.00 71.00 158 LEU A N 1
ATOM 1187 C CA . LEU A 1 158 ? 3.550 54.172 16.772 1.00 71.00 158 LEU A CA 1
ATOM 1188 C C . LEU A 1 158 ? 2.254 54.417 17.588 1.00 71.00 158 LEU A C 1
ATOM 1190 O O . LEU A 1 158 ? 1.701 55.510 17.564 1.00 71.00 158 LEU A O 1
ATOM 1194 N N . PHE A 1 159 ? 1.772 53.413 18.318 1.00 67.44 159 PHE A N 1
ATOM 1195 C CA . PHE A 1 159 ? 0.723 53.509 19.327 1.00 67.44 159 PHE A CA 1
ATOM 1196 C C . PHE A 1 159 ? 1.222 52.699 20.527 1.00 67.44 159 PHE A C 1
ATOM 1198 O O . PHE A 1 159 ? 1.331 51.477 20.442 1.00 67.44 159 PHE A O 1
ATOM 1205 N N . GLY A 1 160 ? 1.665 53.412 21.562 1.00 57.91 160 GLY A N 1
ATOM 1206 C CA . GLY A 1 160 ? 2.549 52.893 22.602 1.00 57.91 160 GLY A CA 1
ATOM 1207 C C . GLY A 1 160 ? 1.958 51.847 23.547 1.00 57.91 160 GLY A C 1
ATOM 1208 O O . GLY A 1 160 ? 0.751 51.788 23.764 1.00 57.91 160 GLY A O 1
ATOM 1209 N N . GLU A 1 161 ? 2.878 51.084 24.138 1.00 47.69 161 GLU A N 1
ATOM 1210 C CA . GLU A 1 161 ? 3.100 51.002 25.589 1.00 47.69 161 GLU A CA 1
ATOM 1211 C C . GLU A 1 161 ? 4.620 50.934 25.843 1.00 47.69 161 GLU A C 1
ATOM 1213 O O . GLU A 1 161 ? 5.344 50.370 24.979 1.00 47.69 161 GLU A O 1
#

Organism: NCBI:txid1419009

Foldseek 3Di:
DDPPPPPPDDPDPVVVVVVVVVVVVVVVVVVVVVVVVVVVVVVVVVVVVVVVVCVVPVPPPDPPPPDDDPDDDDDDDDDPPDDPPPDPPDDDDPDPDPDDDDDDDDDDDDDDDPDDDPPPPPDPPVVPDDPDPVPPPDPDDPDDDDDDDPDDDDPADPPHD

Secondary structure (DSSP, 8-state):
--------SPPPHHHHHHHHHHHHHHHHHHHHHHHHHHHHHHHHHHHHHHHHHHHHHH--SS-----------PPPP-----------SS--------PPP------PPPPPPPPPP-------GGGG-PPPGGG-----PPPPPPPPPPPPPPP--SS--

Radius of gyration: 35.23 Å; chains: 1; bounding box: 54×106×89 Å